Protein AF-A0A917GIM9-F1 (afdb_monomer_lite)

Organism: NCBI:txid1768907

Foldseek 3Di:
DLVVLQPDDPLQPAAEDEDEPDVVVVVSCCVRNVNHHYDYDCVVVVVVVVVVVVVVVVVPDPPPVVD

pLDDT: mean 87.59, std 11.6, range [48.56, 96.75]

Secondary structure (DSSP, 8-state):
-HHHHHT-TTGGG--EEEEES-HHHHHHHHHH-TTSEEEEE-HHHHHHHHHHHHHHHHHT---TT--

InterPro domains:
  IPR002560 Transposase IS204/IS1001/IS1096/IS1165, DDE domain [PF01610] (2-59)

Structure (mmCIF, N/CA/C/O backbone):
data_AF-A0A917GIM9-F1
#
_entry.id   AF-A0A917GIM9-F1
#
loop_
_atom_site.group_PDB
_atom_site.id
_atom_site.type_symbol
_atom_site.label_atom_id
_atom_site.label_alt_id
_atom_site.label_comp_id
_atom_site.label_asym_id
_atom_site.label_entity_id
_atom_site.label_seq_id
_atom_site.pdbx_PDB_ins_code
_atom_site.Cartn_x
_atom_site.Cartn_y
_atom_site.Cartn_z
_atom_site.occupancy
_atom_site.B_iso_or_equiv
_atom_site.auth_seq_id
_atom_site.auth_comp_id
_atom_site.auth_asym_id
_atom_site.auth_atom_id
_atom_site.pdbx_PDB_model_num
ATOM 1 N N . MET A 1 1 ? -3.900 -10.239 4.300 1.00 84.62 1 MET A N 1
ATOM 2 C CA . MET A 1 1 ? -4.253 -8.809 4.450 1.00 84.62 1 MET A CA 1
ATOM 3 C C . MET A 1 1 ? -5.600 -8.621 5.147 1.00 84.62 1 MET A C 1
ATOM 5 O O . MET A 1 1 ? -5.621 -8.091 6.244 1.00 84.62 1 MET A O 1
ATOM 9 N N . THR A 1 2 ? -6.715 -9.100 4.587 1.00 90.75 2 THR A N 1
ATOM 10 C CA . THR A 1 2 ? -8.072 -8.840 5.115 1.00 90.75 2 THR A CA 1
ATOM 11 C C . THR A 1 2 ? -8.259 -9.228 6.587 1.00 90.75 2 THR A C 1
ATOM 13 O O . THR A 1 2 ? -8.696 -8.404 7.381 1.00 90.75 2 THR A O 1
ATOM 16 N N . ASN A 1 3 ? -7.837 -10.437 6.982 1.00 93.56 3 ASN A N 1
ATOM 17 C CA . ASN A 1 3 ? -7.906 -10.901 8.378 1.00 93.56 3 ASN A CA 1
ATOM 18 C C . ASN A 1 3 ? -7.115 -10.002 9.349 1.00 93.56 3 ASN A C 1
ATOM 20 O O . ASN A 1 3 ? -7.502 -9.827 10.497 1.00 93.56 3 ASN A O 1
ATOM 24 N N . TYR A 1 4 ? -6.010 -9.415 8.886 1.00 93.25 4 TYR A N 1
ATOM 25 C CA . TYR A 1 4 ? -5.222 -8.483 9.689 1.00 93.25 4 TYR A CA 1
ATOM 26 C C . TYR A 1 4 ? -5.962 -7.152 9.866 1.00 93.25 4 TYR A C 1
ATOM 28 O O . TYR A 1 4 ? -6.107 -6.676 10.987 1.00 93.25 4 TYR A O 1
ATOM 36 N N . LEU A 1 5 ? -6.514 -6.602 8.778 1.00 93.00 5 LEU A N 1
ATOM 37 C CA . LEU A 1 5 ? -7.289 -5.358 8.815 1.00 93.00 5 LEU A CA 1
ATOM 38 C C . LEU A 1 5 ? -8.533 -5.469 9.710 1.00 93.00 5 LEU A C 1
ATOM 40 O O . LEU A 1 5 ? -8.894 -4.507 10.378 1.00 93.00 5 LEU A O 1
ATOM 44 N N . MET A 1 6 ? -9.185 -6.636 9.758 1.00 93.25 6 MET A N 1
ATOM 45 C CA . MET A 1 6 ? -10.352 -6.845 10.628 1.00 93.25 6 MET A CA 1
ATOM 46 C C . MET A 1 6 ? -9.995 -6.791 12.117 1.00 93.25 6 MET A C 1
ATOM 48 O O . MET A 1 6 ? -10.835 -6.417 12.930 1.00 93.25 6 MET A O 1
ATOM 52 N N . LYS A 1 7 ? -8.754 -7.149 12.466 1.00 96.00 7 LYS A N 1
ATOM 53 C CA . LYS A 1 7 ? -8.242 -7.154 13.841 1.00 96.00 7 LYS A CA 1
ATOM 54 C C . LYS A 1 7 ? -7.661 -5.805 14.274 1.00 96.00 7 LYS A C 1
ATOM 56 O O . LYS A 1 7 ? -7.233 -5.687 15.420 1.00 96.00 7 LYS A O 1
ATOM 61 N N . LEU A 1 8 ? -7.634 -4.793 13.397 1.00 94.38 8 LEU A N 1
ATOM 62 C CA . LEU A 1 8 ? -7.184 -3.456 13.782 1.00 94.38 8 LEU A CA 1
ATOM 63 C C . LEU A 1 8 ? -8.125 -2.874 14.838 1.00 94.38 8 LEU A C 1
ATOM 65 O O . LEU A 1 8 ? -9.331 -2.726 14.618 1.00 94.38 8 LEU A O 1
ATOM 69 N N . LYS A 1 9 ? -7.547 -2.503 15.980 1.00 94.81 9 LYS A N 1
ATOM 70 C CA . LYS A 1 9 ? -8.256 -1.749 17.009 1.00 94.81 9 LYS A CA 1
ATOM 71 C C . LYS A 1 9 ? -8.682 -0.402 16.431 1.00 94.81 9 LYS A C 1
ATOM 73 O O . LYS A 1 9 ? -7.904 0.244 15.736 1.00 94.81 9 LYS A O 1
ATOM 78 N N . ASP A 1 10 ? -9.918 -0.005 16.717 1.00 94.12 10 ASP A N 1
ATOM 79 C CA . ASP A 1 10 ? -10.507 1.249 16.245 1.00 94.12 10 ASP A CA 1
ATOM 80 C C . ASP A 1 10 ? -10.414 1.460 14.724 1.00 94.12 10 ASP A C 1
ATOM 82 O O . ASP A 1 10 ? -10.312 2.592 14.257 1.00 94.12 10 ASP A O 1
ATOM 86 N N . ARG A 1 11 ? -10.486 0.384 13.926 1.00 92.88 11 ARG A N 1
ATOM 87 C CA . ARG A 1 11 ? -10.404 0.447 12.454 1.00 92.88 11 ARG A CA 1
ATOM 88 C C . ARG A 1 11 ? -11.370 1.453 11.816 1.00 92.88 11 ARG A C 1
ATOM 90 O O . ARG A 1 11 ? -11.073 2.004 10.766 1.00 92.88 11 ARG A O 1
ATOM 97 N N . GLN A 1 12 ? -12.500 1.718 12.463 1.00 94.12 12 GLN A N 1
ATOM 98 C CA . GLN A 1 12 ? -13.499 2.716 12.082 1.00 94.12 12 GLN A CA 1
ATOM 99 C C . GLN A 1 12 ? -13.003 4.171 12.165 1.00 94.12 12 GLN A C 1
ATOM 101 O O . GLN A 1 12 ? -13.553 5.023 11.479 1.00 94.12 12 GLN A O 1
ATOM 106 N N . LYS A 1 13 ? -11.966 4.459 12.964 1.00 96.06 13 LYS A N 1
ATOM 107 C CA . LYS A 1 13 ? -11.330 5.785 13.066 1.00 96.06 13 LYS A CA 1
ATOM 108 C C . LYS A 1 13 ? -10.287 6.031 11.973 1.00 96.06 13 LYS A C 1
ATOM 110 O O . LYS A 1 13 ? -9.717 7.111 11.904 1.00 96.06 13 LYS A O 1
ATOM 115 N N . VAL A 1 14 ? -9.982 5.027 11.149 1.00 95.38 14 VAL A N 1
ATOM 116 C CA . VAL A 1 14 ? -9.034 5.187 10.044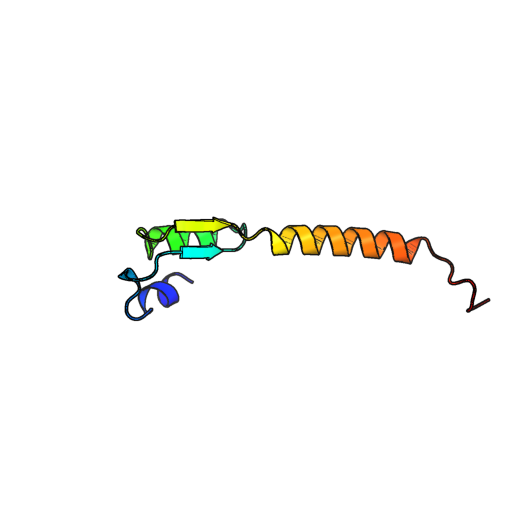 1.00 95.38 14 VAL A CA 1
ATOM 117 C C . VAL A 1 14 ? -9.695 6.013 8.945 1.00 95.38 14 VAL A C 1
ATOM 119 O O . VAL A 1 14 ? -10.682 5.576 8.356 1.00 95.38 14 VAL A O 1
ATOM 122 N N . GLU A 1 15 ? -9.126 7.184 8.667 1.00 96.62 15 GLU A N 1
ATOM 123 C CA . GLU A 1 15 ? -9.641 8.135 7.674 1.00 96.62 15 GLU A CA 1
ATOM 124 C C . GLU A 1 15 ? -8.956 8.010 6.314 1.00 96.62 15 GLU A C 1
ATOM 126 O O . GLU A 1 15 ? -9.586 8.236 5.284 1.00 96.62 15 GLU A O 1
ATOM 131 N N . ILE A 1 16 ? -7.670 7.656 6.286 1.00 96.00 16 ILE A N 1
ATOM 132 C CA . ILE A 1 16 ? -6.869 7.595 5.061 1.00 96.00 16 ILE A CA 1
ATOM 133 C C . ILE A 1 16 ? -6.060 6.303 5.054 1.00 96.00 16 ILE A C 1
ATOM 135 O O . ILE A 1 16 ? -5.428 5.947 6.048 1.00 96.00 16 ILE A O 1
ATOM 139 N N . VAL A 1 17 ? -6.048 5.619 3.912 1.00 94.69 17 VAL A N 1
ATOM 140 C CA . VAL A 1 17 ? -5.196 4.451 3.677 1.00 94.69 17 VAL A CA 1
ATOM 141 C C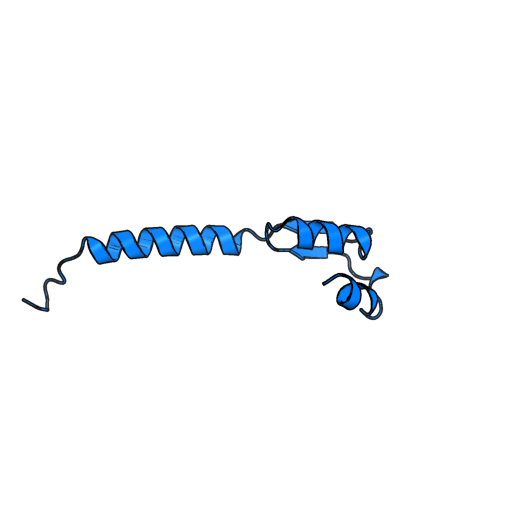 . VAL A 1 17 ? -4.390 4.680 2.410 1.00 94.69 17 VAL A C 1
ATOM 143 O O . VAL A 1 17 ? -4.959 4.836 1.332 1.00 94.69 17 VAL A O 1
ATOM 146 N N . SER A 1 18 ? -3.066 4.669 2.540 1.00 94.25 18 SER A N 1
ATOM 147 C CA . SER A 1 18 ? -2.160 4.606 1.394 1.00 94.25 18 SER A CA 1
ATOM 148 C C . SER A 1 18 ? -1.914 3.141 1.026 1.00 94.25 18 SER A C 1
ATOM 150 O O . SER A 1 18 ? -1.533 2.355 1.896 1.00 94.25 18 SER A O 1
ATOM 152 N N . ILE A 1 19 ? -2.153 2.755 -0.227 1.00 92.94 19 ILE A N 1
ATOM 153 C CA . ILE A 1 19 ? -1.926 1.387 -0.722 1.00 92.94 19 ILE A CA 1
ATOM 154 C C . ILE A 1 19 ? -1.083 1.382 -1.990 1.00 92.94 19 ILE A C 1
ATOM 156 O O . ILE A 1 19 ? -1.203 2.280 -2.815 1.00 92.94 19 ILE A O 1
ATOM 160 N N . ASP A 1 20 ? -0.312 0.318 -2.194 1.00 87.19 20 ASP A N 1
ATOM 161 C CA . ASP A 1 20 ? 0.293 0.025 -3.498 1.00 87.19 20 ASP A CA 1
ATOM 162 C C . ASP A 1 20 ? -0.801 -0.145 -4.582 1.00 87.19 20 ASP A C 1
ATOM 164 O O . ASP A 1 20 ? -1.954 -0.472 -4.280 1.00 87.19 20 ASP A O 1
ATOM 168 N N . MET A 1 21 ? -0.437 0.007 -5.857 1.00 87.44 21 MET A N 1
ATOM 169 C CA . MET A 1 21 ? -1.284 -0.148 -7.053 1.00 87.44 21 MET A CA 1
ATOM 170 C C . MET A 1 21 ? -1.747 -1.597 -7.311 1.00 87.44 21 MET A C 1
ATOM 172 O O . MET A 1 21 ? -2.084 -1.966 -8.437 1.00 87.44 21 MET A O 1
ATOM 176 N N . TRP A 1 22 ? -1.790 -2.446 -6.285 1.00 89.12 22 TRP A N 1
ATOM 177 C CA . TRP A 1 22 ? -2.173 -3.846 -6.405 1.00 89.12 22 TRP A CA 1
ATOM 178 C C . TRP A 1 22 ? -3.648 -4.067 -6.044 1.00 89.12 22 TRP A C 1
ATOM 180 O O . TRP A 1 22 ? -4.081 -3.848 -4.909 1.00 89.12 22 TRP A O 1
ATOM 190 N N . ASN A 1 23 ? -4.426 -4.557 -7.013 1.00 90.56 23 ASN A N 1
ATOM 191 C CA . ASN A 1 23 ? -5.880 -4.714 -6.899 1.00 90.56 23 ASN A CA 1
ATOM 192 C C . ASN A 1 23 ? -6.357 -5.545 -5.678 1.00 90.56 23 ASN A C 1
ATOM 194 O O . ASN A 1 23 ? -7.342 -5.162 -5.048 1.00 90.56 23 ASN A O 1
ATOM 198 N N . PRO A 1 24 ? -5.674 -6.629 -5.257 1.00 92.88 24 PRO A N 1
ATOM 199 C CA . PRO A 1 24 ? -6.031 -7.363 -4.039 1.00 92.88 24 PRO A CA 1
ATOM 200 C C . PRO A 1 24 ? -5.929 -6.535 -2.752 1.00 92.88 24 PRO A C 1
ATOM 202 O O . PRO A 1 24 ? -6.759 -6.695 -1.856 1.00 92.88 24 PRO A O 1
ATOM 205 N N . CYS A 1 25 ? -4.956 -5.621 -2.654 1.00 91.12 25 CYS A N 1
ATOM 206 C CA . CYS A 1 25 ? -4.861 -4.699 -1.519 1.00 91.12 25 CYS A CA 1
ATOM 207 C C . CYS A 1 25 ? -6.040 -3.727 -1.512 1.00 91.12 25 CYS A C 1
ATOM 209 O O . CYS A 1 25 ? -6.670 -3.541 -0.470 1.00 91.12 25 CYS A O 1
ATOM 211 N N . TRP A 1 26 ? -6.384 -3.174 -2.678 1.00 93.31 26 TRP A N 1
ATOM 212 C CA . TRP A 1 26 ? -7.552 -2.309 -2.832 1.00 93.31 26 TRP A CA 1
ATOM 213 C C . TRP A 1 26 ? -8.844 -3.015 -2.413 1.00 93.31 26 TRP A C 1
ATOM 215 O O . TRP A 1 26 ? -9.603 -2.475 -1.610 1.00 93.31 26 TRP A O 1
ATOM 225 N N . ALA A 1 27 ? -9.062 -4.248 -2.879 1.00 94.94 27 ALA A N 1
ATOM 226 C CA . ALA A 1 27 ? -10.247 -5.030 -2.536 1.00 94.94 27 ALA A CA 1
ATOM 227 C C . ALA A 1 27 ? -10.337 -5.314 -1.025 1.00 94.94 27 ALA A C 1
ATOM 229 O O . ALA A 1 27 ? -11.401 -5.153 -0.427 1.00 94.94 27 ALA A O 1
ATOM 230 N N . ALA A 1 28 ? -9.220 -5.680 -0.386 1.00 95.31 28 ALA A N 1
ATOM 231 C CA . ALA A 1 28 ? -9.181 -5.944 1.052 1.00 95.31 28 ALA A CA 1
ATOM 232 C C . ALA A 1 28 ? -9.464 -4.686 1.891 1.00 95.31 28 ALA A C 1
ATOM 234 O O . ALA A 1 28 ? -10.225 -4.751 2.856 1.00 95.31 28 ALA A O 1
ATOM 235 N N . VAL A 1 29 ? -8.875 -3.543 1.521 1.00 95.25 29 VAL A N 1
ATOM 236 C CA . VAL A 1 29 ? -9.098 -2.264 2.213 1.00 95.25 29 VAL A CA 1
ATOM 237 C C . VAL A 1 29 ? -10.531 -1.795 2.015 1.00 95.25 29 VAL A C 1
ATOM 239 O O . VAL A 1 29 ? -11.185 -1.455 2.992 1.00 95.25 29 VAL A O 1
ATOM 242 N N . 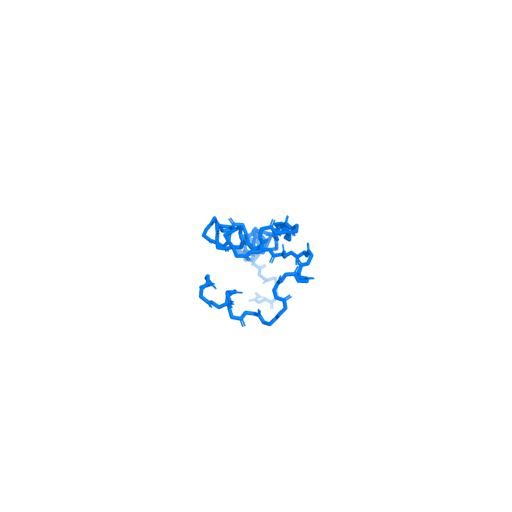LYS A 1 30 ? -11.065 -1.871 0.794 1.00 94.94 30 LYS A N 1
ATOM 243 C CA . LYS A 1 30 ? -12.451 -1.486 0.509 1.00 94.94 30 LYS A CA 1
ATOM 244 C C . LYS A 1 30 ? -13.469 -2.340 1.271 1.00 94.94 30 LYS A C 1
ATOM 246 O O . LYS A 1 30 ? -14.495 -1.821 1.694 1.00 94.94 30 LYS A O 1
ATOM 251 N N . ALA A 1 31 ? -13.179 -3.624 1.477 1.00 95.50 31 ALA A N 1
ATOM 252 C CA . ALA A 1 31 ? -14.049 -4.519 2.235 1.00 95.50 31 ALA A CA 1
ATOM 253 C C . ALA A 1 31 ? -14.032 -4.255 3.754 1.00 95.50 31 ALA A C 1
ATOM 255 O O . ALA A 1 31 ? -15.038 -4.480 4.421 1.00 95.50 31 ALA A O 1
ATOM 256 N N . VAL A 1 32 ? -12.903 -3.809 4.321 1.00 96.06 32 VAL A N 1
ATOM 257 C CA . VAL A 1 32 ? -12.724 -3.717 5.786 1.00 96.06 32 VAL A CA 1
ATOM 258 C C . VAL A 1 32 ? -12.744 -2.281 6.318 1.00 96.06 32 VAL A C 1
ATOM 260 O O . VAL A 1 32 ? -13.160 -2.055 7.454 1.00 96.06 32 VAL A O 1
ATOM 263 N N . LEU A 1 33 ? -12.297 -1.319 5.520 1.00 95.88 33 LEU A N 1
ATOM 264 C CA . LEU A 1 33 ? -12.140 0.098 5.853 1.00 95.88 33 LEU A CA 1
ATOM 265 C C . LEU A 1 33 ? -12.926 0.949 4.850 1.00 95.88 33 LEU A C 1
ATOM 267 O O . LEU A 1 33 ? -12.387 1.871 4.245 1.00 95.88 33 LEU A O 1
ATOM 271 N N . ALA A 1 34 ? -14.200 0.611 4.639 1.00 94.12 34 ALA A N 1
ATOM 272 C CA . ALA A 1 34 ? -15.044 1.259 3.635 1.00 94.12 34 ALA A CA 1
ATOM 273 C C . ALA A 1 34 ? -15.195 2.777 3.853 1.00 94.12 34 ALA A C 1
ATOM 275 O O . ALA A 1 34 ? -15.435 3.506 2.894 1.00 94.12 34 ALA A O 1
ATOM 276 N N . GLN A 1 35 ? -15.032 3.251 5.094 1.00 95.56 35 GLN A N 1
ATOM 277 C CA . GLN A 1 35 ? -15.072 4.673 5.439 1.00 95.56 35 GLN A CA 1
ATOM 278 C C . GLN A 1 35 ? -13.784 5.436 5.094 1.00 95.56 35 GLN A C 1
ATOM 280 O O . GLN A 1 35 ? -13.803 6.662 5.014 1.00 95.56 35 GLN A O 1
ATOM 285 N N . ALA A 1 36 ? -12.660 4.739 4.921 1.00 96.75 36 ALA A N 1
ATOM 286 C CA . ALA A 1 36 ? -11.374 5.384 4.722 1.00 96.75 36 ALA A CA 1
ATOM 287 C C . ALA A 1 36 ? -11.181 5.805 3.260 1.00 96.75 36 ALA A C 1
ATOM 289 O O . ALA A 1 36 ? -11.469 5.060 2.319 1.00 96.75 36 ALA A O 1
ATOM 290 N N . ARG A 1 37 ? -10.611 6.990 3.055 1.00 96.62 37 ARG A N 1
ATOM 291 C CA . ARG A 1 37 ? -10.186 7.464 1.743 1.00 96.62 37 ARG A CA 1
ATOM 292 C C . ARG A 1 37 ? -8.933 6.714 1.305 1.00 96.62 37 ARG A C 1
ATOM 294 O O . ARG A 1 37 ? -7.899 6.752 1.968 1.00 96.62 37 ARG A O 1
ATOM 301 N N . ILE A 1 38 ? -9.018 6.062 0.151 1.00 95.06 38 ILE A N 1
ATOM 302 C CA . ILE A 1 38 ? -7.903 5.306 -0.419 1.00 95.06 38 ILE A CA 1
ATOM 303 C C . ILE A 1 38 ? -7.036 6.241 -1.266 1.00 95.06 38 ILE A C 1
ATOM 305 O O . ILE A 1 38 ? -7.522 6.875 -2.204 1.00 95.06 38 ILE A O 1
ATOM 309 N N . VAL A 1 39 ? -5.748 6.305 -0.943 1.00 93.62 39 VAL A N 1
ATOM 310 C CA . VAL A 1 39 ? -4.711 6.993 -1.714 1.00 93.62 39 VAL A CA 1
ATOM 311 C C . VAL A 1 39 ? -3.813 5.934 -2.338 1.00 93.62 39 VAL A C 1
ATOM 313 O O . VAL A 1 39 ? -3.338 5.023 -1.666 1.00 93.62 39 VAL A O 1
ATOM 316 N N . VAL A 1 40 ? -3.607 6.034 -3.646 1.00 89.94 40 VAL A N 1
ATOM 317 C CA . VAL A 1 40 ? -2.752 5.102 -4.380 1.00 89.94 40 VAL A CA 1
ATOM 318 C C . VAL A 1 40 ? -1.306 5.581 -4.305 1.00 89.94 40 VAL A C 1
ATOM 320 O O . VAL A 1 40 ? -0.984 6.680 -4.764 1.00 89.94 40 VAL A O 1
ATOM 323 N N . ASP A 1 41 ? -0.441 4.744 -3.750 1.00 86.75 41 ASP A N 1
ATOM 324 C CA . ASP A 1 41 ? 0.996 4.949 -3.711 1.00 86.75 41 ASP A CA 1
ATOM 325 C C . ASP A 1 41 ? 1.619 4.623 -5.076 1.00 86.75 41 ASP A C 1
ATOM 327 O O . ASP A 1 41 ? 1.520 3.510 -5.590 1.00 86.75 41 ASP A O 1
ATOM 331 N N . ARG A 1 42 ? 2.282 5.621 -5.668 1.00 82.31 42 ARG A N 1
ATOM 332 C CA . ARG A 1 42 ? 2.987 5.506 -6.956 1.00 82.31 42 ARG A CA 1
ATOM 333 C C . ARG A 1 42 ? 4.470 5.160 -6.793 1.00 82.31 42 ARG A C 1
ATOM 335 O O . ARG A 1 42 ? 5.161 4.970 -7.796 1.00 82.31 42 ARG A O 1
ATOM 342 N N . SER A 1 43 ? 4.975 5.075 -5.562 1.00 81.25 43 SER A N 1
ATOM 343 C CA . SER A 1 43 ? 6.403 4.911 -5.276 1.00 81.25 43 SER A CA 1
ATOM 344 C C . SER A 1 43 ? 6.998 3.637 -5.888 1.00 81.25 43 SER A C 1
ATOM 346 O O . SER A 1 43 ? 8.109 3.674 -6.420 1.00 81.25 43 SER A O 1
ATOM 348 N N . HIS A 1 44 ? 6.251 2.526 -5.897 1.00 81.06 44 HIS A N 1
ATOM 349 C CA . HIS A 1 44 ? 6.718 1.252 -6.444 1.00 81.06 44 HIS A CA 1
ATOM 350 C C . HIS A 1 44 ? 7.019 1.348 -7.944 1.00 81.06 44 HIS A C 1
ATOM 352 O O . HIS A 1 44 ? 8.093 0.938 -8.389 1.00 81.06 44 HIS A O 1
ATOM 358 N N . VAL A 1 45 ? 6.102 1.939 -8.715 1.00 83.94 45 VAL A N 1
ATOM 359 C CA . VAL A 1 45 ? 6.246 2.125 -10.167 1.00 83.94 45 VAL A CA 1
ATOM 360 C C . VAL A 1 45 ? 7.394 3.083 -10.476 1.00 83.94 45 VAL A C 1
ATOM 362 O O . VAL A 1 45 ? 8.228 2.788 -11.332 1.00 83.94 45 VAL A O 1
ATOM 365 N N . VAL A 1 46 ? 7.495 4.192 -9.735 1.00 89.81 46 VAL A N 1
ATOM 366 C CA . VAL A 1 46 ? 8.603 5.151 -9.878 1.00 89.81 46 VAL A CA 1
ATOM 367 C C . VAL A 1 46 ? 9.946 4.478 -9.588 1.00 89.81 46 VAL A C 1
ATOM 369 O O . VAL A 1 46 ? 10.896 4.632 -10.353 1.00 89.81 46 VAL A O 1
ATOM 372 N N . ARG A 1 47 ? 10.024 3.660 -8.534 1.00 90.38 47 ARG A N 1
ATOM 373 C CA . ARG A 1 47 ? 11.220 2.874 -8.212 1.00 90.38 47 ARG A CA 1
ATOM 374 C C . ARG A 1 47 ? 11.577 1.898 -9.332 1.00 90.38 47 ARG A C 1
ATOM 376 O O . ARG A 1 47 ? 12.749 1.790 -9.682 1.00 90.38 47 ARG A O 1
ATOM 383 N N . MET A 1 48 ? 10.599 1.196 -9.908 1.00 89.62 48 MET A N 1
ATOM 384 C CA . MET A 1 48 ? 10.839 0.283 -11.032 1.00 89.62 48 MET A CA 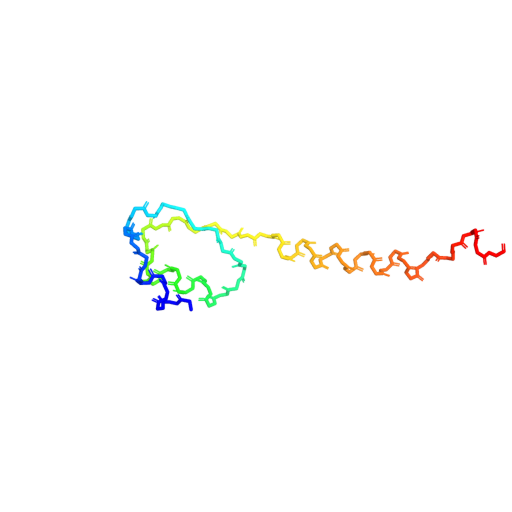1
ATOM 385 C C . MET A 1 48 ? 11.380 1.020 -12.261 1.00 89.62 48 MET A C 1
ATOM 387 O O . MET A 1 48 ? 12.352 0.560 -12.861 1.00 89.62 48 MET A O 1
ATOM 391 N N . ALA A 1 49 ? 10.799 2.173 -12.600 1.00 91.19 49 ALA A N 1
ATOM 392 C CA . ALA A 1 49 ? 11.265 3.009 -13.702 1.00 91.19 49 ALA A CA 1
ATOM 393 C C . ALA A 1 49 ? 12.701 3.505 -13.468 1.00 91.19 49 ALA A C 1
ATOM 395 O O . ALA A 1 49 ? 13.557 3.343 -14.337 1.00 91.19 49 ALA A O 1
ATOM 396 N N . ASN A 1 50 ? 12.992 4.017 -12.268 1.00 94.06 50 ASN A N 1
ATOM 397 C CA . ASN A 1 50 ? 14.335 4.463 -11.892 1.00 94.06 50 ASN A CA 1
ATOM 398 C C . ASN A 1 50 ? 15.354 3.319 -11.964 1.00 94.06 50 ASN A C 1
ATOM 400 O O . ASN A 1 50 ? 16.428 3.490 -12.532 1.00 94.06 50 ASN A O 1
ATOM 404 N N . ASN A 1 51 ? 15.007 2.129 -11.468 1.00 94.25 51 ASN A N 1
ATOM 405 C CA . ASN A 1 51 ? 15.878 0.956 -11.540 1.00 94.25 51 ASN A CA 1
ATOM 406 C C . ASN A 1 51 ? 16.163 0.531 -12.988 1.00 94.25 51 ASN A C 1
ATOM 408 O O . ASN A 1 51 ? 17.288 0.147 -13.312 1.00 94.25 51 ASN A O 1
ATOM 412 N N . ALA A 1 52 ? 15.160 0.582 -13.868 1.00 92.81 52 ALA A N 1
ATOM 413 C CA . ALA A 1 52 ? 15.343 0.286 -15.286 1.00 92.81 52 ALA A CA 1
ATOM 414 C C . ALA A 1 52 ? 16.261 1.318 -15.965 1.00 92.81 52 ALA A C 1
ATOM 416 O O . ALA A 1 52 ? 17.162 0.941 -16.719 1.00 92.81 52 ALA A O 1
ATOM 417 N N . LEU A 1 53 ? 16.076 2.603 -15.651 1.00 93.38 53 LEU A N 1
ATOM 418 C CA . LEU A 1 53 ? 16.909 3.693 -16.156 1.00 93.38 53 LEU A CA 1
ATOM 419 C C . LEU A 1 53 ? 18.366 3.551 -15.692 1.00 93.38 53 LEU A C 1
ATOM 421 O O . LEU A 1 53 ? 19.287 3.645 -16.503 1.00 93.38 53 LEU A O 1
ATOM 425 N N . GLU A 1 54 ? 18.579 3.254 -14.409 1.00 91.88 54 GLU A N 1
ATOM 426 C CA . GLU A 1 54 ? 19.912 3.096 -13.823 1.00 91.88 54 GLU A CA 1
ATOM 427 C C . GLU A 1 54 ? 20.668 1.910 -14.439 1.00 91.88 54 GLU A C 1
ATOM 429 O O . GLU A 1 54 ? 21.851 2.014 -14.765 1.00 91.88 54 GLU A O 1
ATOM 434 N N . ARG A 1 55 ? 19.975 0.796 -14.712 1.00 89.31 55 ARG A N 1
ATOM 435 C CA . ARG A 1 55 ? 20.561 -0.346 -15.437 1.00 89.31 55 ARG A CA 1
ATOM 436 C C . ARG A 1 55 ? 21.058 0.052 -16.825 1.00 89.31 55 ARG A C 1
ATOM 438 O O . ARG A 1 55 ? 22.151 -0.346 -17.222 1.00 89.31 55 ARG A O 1
ATOM 445 N N . MET A 1 56 ? 20.282 0.847 -17.560 1.00 88.38 56 MET A N 1
ATOM 446 C CA . MET A 1 56 ? 20.678 1.329 -18.887 1.00 88.38 56 MET A CA 1
ATOM 447 C C . MET A 1 56 ? 21.838 2.326 -18.822 1.00 88.38 56 MET A C 1
ATOM 449 O O . MET A 1 56 ? 22.735 2.269 -19.666 1.00 88.38 56 MET A O 1
ATOM 453 N N . ARG A 1 57 ? 21.850 3.201 -17.811 1.00 83.06 57 ARG A N 1
ATOM 454 C CA . ARG A 1 57 ? 22.934 4.159 -17.559 1.00 83.06 57 ARG A CA 1
ATOM 455 C C . ARG A 1 57 ? 24.261 3.450 -17.291 1.00 83.06 57 ARG A C 1
ATOM 457 O O . ARG A 1 57 ? 25.264 3.779 -17.921 1.00 83.06 57 ARG A O 1
ATOM 464 N N . THR A 1 58 ? 24.262 2.463 -16.400 1.00 77.19 58 THR A N 1
ATOM 465 C CA . THR A 1 58 ? 25.472 1.717 -16.027 1.00 77.19 58 THR A CA 1
ATOM 466 C C . THR A 1 58 ? 25.958 0.815 -17.160 1.00 77.19 58 THR A C 1
ATOM 468 O O . THR A 1 58 ? 27.159 0.704 -17.377 1.00 77.19 58 THR A O 1
ATOM 471 N N . ARG A 1 59 ? 25.053 0.255 -17.975 1.00 73.19 59 ARG A N 1
ATOM 472 C CA . ARG A 1 59 ? 25.423 -0.564 -19.145 1.00 73.19 59 ARG A CA 1
ATOM 473 C C . ARG A 1 59 ? 26.125 0.226 -20.262 1.00 73.19 59 ARG A C 1
ATOM 475 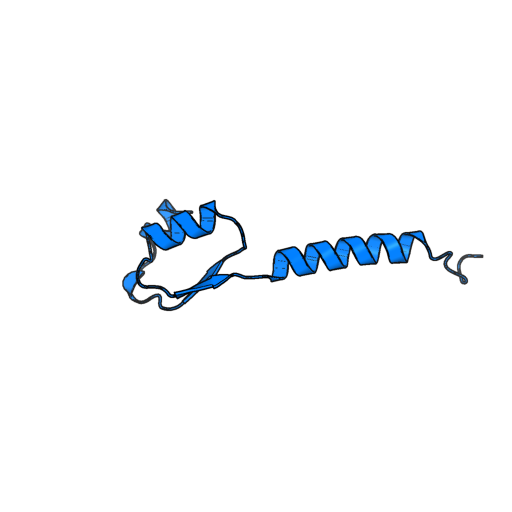O O . ARG A 1 59 ? 26.802 -0.380 -21.084 1.00 73.19 59 ARG A O 1
ATOM 482 N N . ARG A 1 60 ? 25.956 1.554 -20.326 1.00 61.28 60 ARG A N 1
ATOM 483 C CA . ARG A 1 60 ? 26.513 2.419 -21.389 1.00 61.28 60 ARG A CA 1
ATOM 484 C C . ARG A 1 60 ? 27.721 3.261 -20.962 1.00 61.28 60 ARG A C 1
ATOM 486 O O . ARG A 1 60 ? 28.195 4.067 -21.757 1.00 61.28 60 ARG A O 1
ATOM 493 N N . ARG A 1 61 ? 28.232 3.098 -19.739 1.00 60.09 61 ARG A N 1
ATOM 494 C CA . ARG A 1 61 ? 29.439 3.795 -19.271 1.00 60.09 61 ARG A CA 1
ATOM 495 C C . ARG A 1 61 ? 30.638 2.839 -19.247 1.00 60.09 61 ARG A C 1
ATOM 497 O O . ARG A 1 61 ? 30.701 2.026 -18.329 1.00 60.09 61 ARG A O 1
ATOM 504 N N . PRO A 1 62 ? 31.627 2.955 -20.153 1.00 60.53 62 PRO A N 1
ATOM 505 C CA . PRO A 1 62 ? 32.977 2.554 -19.789 1.00 60.53 62 PRO A CA 1
ATOM 506 C C . PRO A 1 62 ? 33.447 3.548 -18.719 1.00 60.53 62 PRO A C 1
ATOM 508 O O . PRO A 1 62 ? 33.393 4.760 -18.931 1.00 60.53 62 PRO A O 1
ATOM 511 N N . LEU A 1 63 ? 33.795 3.061 -17.527 1.00 62.41 63 LEU A N 1
ATOM 512 C CA . LEU A 1 63 ? 34.360 3.903 -16.472 1.00 62.41 63 LEU A CA 1
ATOM 513 C C . LEU A 1 63 ? 35.744 4.379 -16.947 1.00 62.41 63 LEU A C 1
ATOM 515 O O . LEU A 1 63 ? 36.626 3.538 -17.093 1.00 62.41 63 LEU A O 1
ATOM 519 N N . PRO A 1 64 ? 35.966 5.688 -17.177 1.00 62.09 64 PRO A N 1
ATOM 520 C CA . PRO A 1 64 ? 37.222 6.177 -17.756 1.00 62.09 64 PRO A CA 1
ATOM 521 C C . PRO A 1 64 ? 38.436 6.068 -16.823 1.00 62.09 64 PRO A C 1
ATOM 523 O O . PRO A 1 64 ? 39.536 6.403 -17.229 1.00 62.09 64 PRO A O 1
ATOM 526 N N . TRP A 1 65 ? 38.235 5.661 -15.567 1.00 61.16 65 TRP A N 1
ATOM 527 C CA . TRP A 1 65 ? 39.273 5.594 -14.532 1.00 61.16 65 TRP A CA 1
ATOM 528 C C . TRP A 1 65 ? 39.716 4.158 -14.198 1.00 61.16 65 TRP A C 1
ATOM 530 O O . TRP A 1 65 ? 40.495 3.962 -13.273 1.00 61.16 65 TRP A O 1
ATOM 540 N N . LEU A 1 66 ? 39.215 3.160 -14.935 1.00 56.72 66 LEU A N 1
ATOM 541 C CA . LEU A 1 66 ? 39.655 1.757 -14.867 1.00 56.72 66 LEU A CA 1
ATOM 542 C C . LEU A 1 66 ? 40.376 1.306 -16.156 1.00 56.72 66 LEU A C 1
ATOM 544 O O . LEU A 1 66 ? 40.485 0.105 -16.396 1.00 56.72 66 LEU A O 1
ATOM 548 N N . ALA A 1 67 ? 40.836 2.250 -16.982 1.00 48.56 67 ALA A N 1
ATOM 549 C CA . ALA A 1 67 ? 41.630 2.001 -18.186 1.00 48.56 67 ALA A CA 1
ATOM 550 C C . ALA A 1 67 ? 43.037 2.582 -18.028 1.00 48.56 67 ALA A C 1
AT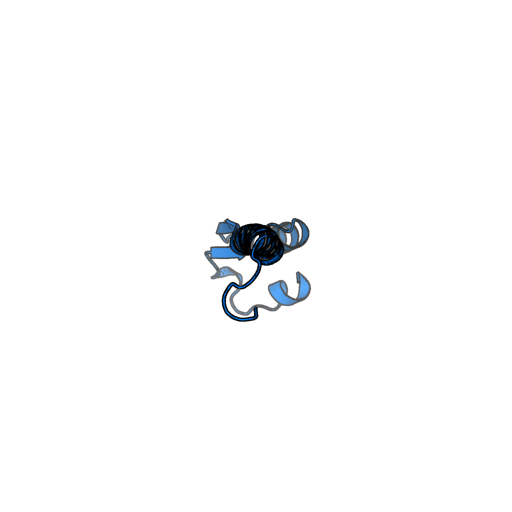OM 552 O O . ALA A 1 67 ? 43.140 3.678 -17.429 1.00 48.56 67 ALA A O 1
#

Radius of gyration: 19.72 Å; chains: 1; bounding box: 57×19×38 Å

Sequence (67 aa):
MTNYLMKLKDRQKVEIVSIDMWNPCWAAVKAVLAQARIVVDRSHVVRMANNALERMRTRRRPLPWLA